Protein AF-A0A382Q860-F1 (afdb_monomer_lite)

Radius of gyration: 24.27 Å; chains: 1; bounding box: 58×28×70 Å

Organism: NCBI:txid408172

Structure (mmCIF, N/CA/C/O backbone):
data_AF-A0A382Q860-F1
#
_entry.id   AF-A0A382Q860-F1
#
loop_
_atom_site.group_PDB
_atom_site.id
_atom_site.type_symbol
_atom_site.label_atom_id
_atom_site.label_alt_id
_atom_site.label_comp_id
_atom_site.label_asym_id
_atom_site.label_entity_id
_atom_site.label_seq_id
_atom_site.pdbx_PDB_ins_code
_atom_site.Cartn_x
_atom_site.Cartn_y
_atom_site.Cartn_z
_atom_site.occupancy
_atom_site.B_iso_or_equiv
_atom_site.auth_seq_id
_atom_site.auth_comp_id
_atom_site.auth_asym_id
_atom_site.auth_atom_id
_atom_site.pdbx_PDB_model_num
ATOM 1 N N . CYS A 1 1 ? -16.655 -9.103 30.702 1.00 61.41 1 CYS A N 1
ATOM 2 C CA . CYS A 1 1 ? -16.162 -7.958 29.904 1.00 61.41 1 CYS A CA 1
ATOM 3 C C . CYS A 1 1 ? -15.063 -7.238 30.676 1.00 61.41 1 CYS A C 1
ATOM 5 O O . CYS A 1 1 ? -15.260 -6.980 31.856 1.00 61.41 1 CYS A O 1
ATOM 7 N N . ARG A 1 2 ? -13.909 -6.953 30.058 1.00 79.75 2 ARG A N 1
ATOM 8 C CA . ARG A 1 2 ? -12.822 -6.188 30.696 1.00 79.75 2 ARG A CA 1
ATOM 9 C C . ARG A 1 2 ? -12.981 -4.717 30.323 1.00 79.75 2 ARG A C 1
ATOM 11 O O . ARG A 1 2 ? -13.063 -4.410 29.139 1.00 79.75 2 ARG A O 1
ATOM 18 N N . LEU A 1 3 ? -13.033 -3.828 31.312 1.00 80.75 3 LEU A N 1
ATOM 19 C CA . LEU A 1 3 ? -13.100 -2.389 31.068 1.00 80.75 3 LEU A CA 1
ATOM 20 C C . LEU A 1 3 ? -11.693 -1.892 30.708 1.00 80.75 3 LEU A C 1
ATOM 22 O O . LEU A 1 3 ? -10.776 -1.975 31.524 1.00 80.75 3 LEU A O 1
ATOM 26 N N . THR A 1 4 ? -11.503 -1.436 29.473 1.00 83.69 4 THR A N 1
ATOM 27 C CA . THR A 1 4 ? -10.216 -0.936 28.969 1.00 83.69 4 THR A CA 1
ATOM 28 C C . THR A 1 4 ? -10.338 0.540 28.621 1.00 83.69 4 THR A C 1
ATOM 30 O O . THR A 1 4 ? -11.265 0.937 27.918 1.00 83.69 4 THR A O 1
ATOM 33 N N . LYS A 1 5 ? -9.400 1.353 29.112 1.00 86.38 5 LYS A N 1
ATOM 34 C CA . LYS A 1 5 ? -9.292 2.773 28.761 1.00 86.38 5 LYS A CA 1
ATOM 35 C C . LYS A 1 5 ? -8.341 2.920 27.574 1.00 86.38 5 LYS A C 1
ATOM 37 O O . LYS A 1 5 ? -7.292 2.281 27.560 1.00 86.38 5 LYS A O 1
ATOM 42 N N . PHE A 1 6 ? -8.712 3.752 26.606 1.00 88.06 6 PHE A N 1
ATOM 43 C CA . PHE A 1 6 ? -7.914 4.044 25.415 1.00 88.06 6 PHE A CA 1
ATOM 44 C C . PHE A 1 6 ? -7.645 5.545 25.331 1.00 88.06 6 PHE A C 1
ATOM 46 O O . PHE A 1 6 ? -8.532 6.337 25.640 1.00 88.06 6 PHE A O 1
ATOM 53 N N . GLU A 1 7 ? -6.442 5.925 24.901 1.00 85.94 7 GLU A N 1
ATOM 54 C CA . GLU A 1 7 ? -6.065 7.334 24.723 1.00 85.94 7 GLU A CA 1
ATOM 55 C C . GLU A 1 7 ? -6.790 7.965 23.528 1.00 85.94 7 GLU A C 1
ATOM 57 O O . GLU A 1 7 ? -7.360 9.046 23.644 1.00 85.94 7 GLU A O 1
ATOM 62 N N . ASN A 1 8 ? -6.825 7.260 22.391 1.00 89.62 8 ASN A N 1
ATOM 63 C CA . ASN A 1 8 ? -7.550 7.674 21.194 1.00 89.62 8 ASN A CA 1
ATOM 64 C C . ASN A 1 8 ? -8.700 6.699 20.916 1.00 89.62 8 ASN A C 1
ATOM 66 O O . ASN A 1 8 ? -8.492 5.557 20.490 1.00 89.62 8 ASN A O 1
ATOM 70 N N . THR A 1 9 ? -9.927 7.160 21.155 1.00 91.00 9 THR A N 1
ATOM 71 C CA . THR A 1 9 ? -11.147 6.361 20.981 1.00 91.00 9 THR A CA 1
ATOM 72 C C . THR A 1 9 ? -11.384 5.972 19.522 1.00 91.00 9 THR A C 1
ATOM 74 O O . THR A 1 9 ? -11.858 4.865 19.264 1.00 91.00 9 THR A O 1
ATOM 77 N N . THR A 1 10 ? -11.005 6.819 18.561 1.00 92.00 10 THR A N 1
ATOM 78 C CA . THR A 1 10 ? -11.156 6.557 17.121 1.00 92.00 10 THR A CA 1
ATOM 79 C C . THR A 1 10 ? -10.275 5.394 16.678 1.00 92.00 10 THR A C 1
ATOM 81 O O . THR A 1 10 ? -10.765 4.447 16.062 1.00 92.00 10 THR A O 1
ATOM 84 N N . ILE A 1 11 ? -8.986 5.429 17.038 1.00 92.19 11 ILE A N 1
ATOM 85 C CA . ILE A 1 11 ? -8.044 4.342 16.734 1.00 92.19 11 ILE A CA 1
ATOM 86 C C . ILE A 1 11 ? -8.529 3.041 17.379 1.00 92.19 11 ILE A C 1
ATOM 88 O O . ILE A 1 11 ? -8.654 2.025 16.695 1.00 92.19 11 ILE A O 1
ATOM 92 N N . ALA A 1 12 ? -8.879 3.092 18.667 1.00 92.88 12 ALA A N 1
ATOM 93 C CA . ALA A 1 12 ? -9.347 1.924 19.402 1.00 92.88 12 ALA A CA 1
ATOM 94 C C . ALA A 1 12 ? -10.606 1.308 18.777 1.00 92.88 12 ALA A C 1
ATOM 96 O O . ALA A 1 12 ? -10.691 0.093 18.626 1.00 92.88 12 ALA A O 1
ATOM 97 N N . THR A 1 13 ? -11.565 2.131 18.347 1.00 92.38 13 THR A N 1
ATOM 98 C CA . THR A 1 13 ? -12.796 1.650 17.700 1.00 92.38 13 THR A CA 1
ATOM 99 C C . THR A 1 13 ? -12.489 0.876 16.416 1.00 92.38 13 THR A C 1
ATOM 101 O O . THR A 1 13 ? -13.062 -0.187 16.174 1.00 92.38 13 THR A O 1
ATOM 104 N N . ILE A 1 14 ? -11.561 1.369 15.593 1.00 93.50 14 ILE A N 1
ATOM 105 C CA . ILE A 1 14 ? -11.172 0.700 14.345 1.00 93.50 14 ILE A CA 1
ATOM 106 C C . ILE A 1 14 ? -10.403 -0.600 14.632 1.00 93.50 14 ILE A C 1
ATOM 108 O O . ILE A 1 14 ? -10.669 -1.626 13.997 1.00 93.50 14 ILE A O 1
ATOM 112 N N . GLU A 1 15 ? -9.496 -0.578 15.612 1.00 91.94 15 GLU A N 1
ATOM 113 C CA . GLU A 1 15 ? -8.704 -1.738 16.037 1.00 91.94 15 GLU A CA 1
ATOM 114 C C . GLU A 1 15 ? -9.568 -2.858 16.618 1.00 91.94 15 GLU A C 1
ATOM 116 O O . GLU A 1 15 ? -9.370 -4.029 16.291 1.00 91.94 15 GLU A O 1
ATOM 121 N N . LEU A 1 16 ? -10.562 -2.520 17.438 1.00 91.50 16 LEU A N 1
ATOM 122 C CA . LEU A 1 16 ? -11.497 -3.496 17.999 1.00 91.5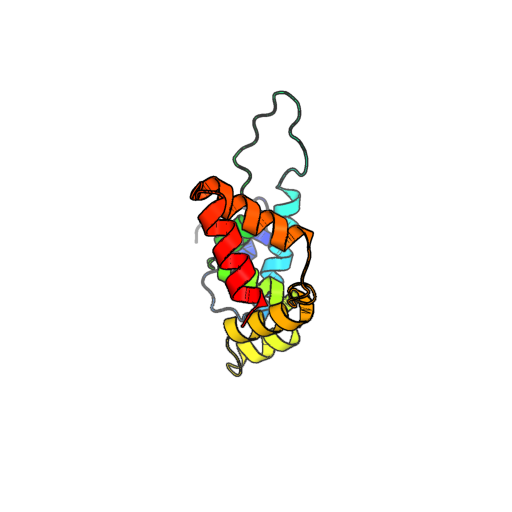0 16 LEU A CA 1
ATOM 123 C C . LEU A 1 16 ? -12.346 -4.156 16.904 1.00 91.50 16 LEU A C 1
ATOM 125 O O . LEU A 1 16 ? -12.653 -5.344 16.987 1.00 91.50 16 LEU A O 1
ATOM 129 N N . ASN A 1 17 ? -12.639 -3.425 15.827 1.00 91.38 17 ASN A N 1
ATOM 130 C CA . ASN A 1 17 ? -13.362 -3.943 14.669 1.00 91.38 17 ASN A CA 1
ATOM 131 C C . ASN A 1 17 ? -12.498 -4.769 13.700 1.00 91.38 17 ASN A C 1
ATOM 133 O O . ASN A 1 17 ? -13.025 -5.264 12.705 1.00 91.38 17 ASN A O 1
ATOM 137 N N . ARG A 1 18 ? -11.189 -4.947 13.937 1.00 90.44 18 ARG A N 1
ATOM 138 C CA . ARG A 1 18 ? -10.274 -5.614 12.982 1.00 90.44 18 ARG A CA 1
ATOM 139 C C . ARG A 1 18 ? -10.643 -7.059 12.632 1.00 90.44 18 ARG A C 1
ATOM 141 O O . ARG A 1 18 ? -10.244 -7.548 11.584 1.00 90.44 18 ARG A O 1
ATOM 148 N N . TYR A 1 19 ? -11.374 -7.747 13.509 1.00 89.19 19 TYR A N 1
ATOM 149 C CA . TYR A 1 19 ? -11.758 -9.149 13.314 1.00 89.19 19 TYR A CA 1
ATOM 150 C C . TYR A 1 19 ? -12.998 -9.324 12.428 1.00 89.19 19 TYR A C 1
ATOM 152 O O . TYR A 1 19 ? -13.279 -10.435 11.981 1.00 89.19 19 TYR A O 1
ATOM 160 N N . ARG A 1 20 ? -13.750 -8.246 12.165 1.00 92.81 20 ARG A N 1
ATOM 161 C CA . ARG A 1 20 ? -14.907 -8.275 11.264 1.00 92.81 20 ARG A CA 1
ATOM 162 C C . ARG A 1 20 ? -14.433 -8.413 9.816 1.00 92.81 20 ARG A C 1
ATOM 164 O O . ARG A 1 20 ? -13.430 -7.822 9.421 1.00 92.81 20 ARG A O 1
ATOM 171 N N . GLN A 1 21 ? -15.196 -9.136 9.001 1.00 90.75 21 GLN A N 1
ATOM 172 C CA . GLN A 1 21 ? -15.023 -9.106 7.550 1.00 90.75 21 GLN A CA 1
ATOM 173 C C . GLN A 1 21 ? -15.495 -7.749 7.012 1.00 90.75 21 GLN A C 1
ATOM 175 O O . GLN A 1 21 ? -16.682 -7.431 7.07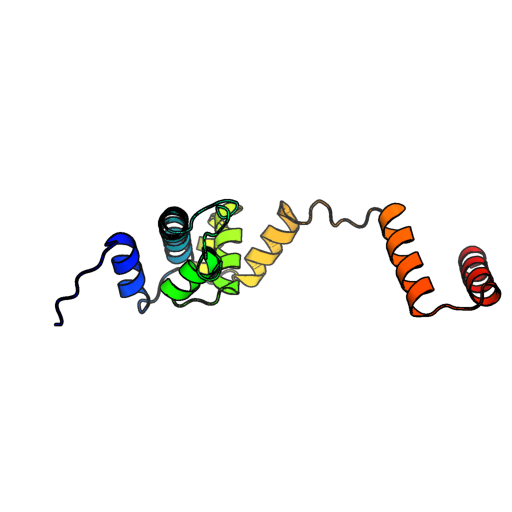3 1.00 90.75 21 GLN A O 1
ATOM 180 N N . LYS A 1 22 ? -14.549 -6.937 6.534 1.00 93.19 22 LYS A N 1
ATOM 181 C CA . LYS A 1 22 ? -14.789 -5.591 5.996 1.00 93.19 22 LYS A CA 1
ATOM 182 C C . LYS A 1 22 ? -14.612 -5.592 4.482 1.00 93.19 22 LYS A C 1
ATOM 184 O O . LYS A 1 22 ? -13.710 -6.255 3.963 1.00 93.19 22 LYS A O 1
ATOM 189 N N . SER A 1 23 ? -15.431 -4.811 3.789 1.00 94.88 23 SER A N 1
ATOM 190 C CA . SER A 1 23 ? -15.241 -4.509 2.369 1.00 94.88 23 SER A CA 1
ATOM 191 C C . SER A 1 23 ? -13.946 -3.717 2.147 1.00 94.88 23 SER A C 1
ATOM 193 O O . SER A 1 23 ? -13.439 -3.040 3.046 1.00 94.88 23 SER A O 1
ATOM 195 N N . ASN A 1 24 ? -13.375 -3.772 0.945 1.00 94.56 24 ASN A N 1
ATOM 196 C CA . ASN A 1 24 ? -12.185 -2.990 0.616 1.00 94.56 24 ASN A CA 1
ATOM 197 C C . ASN A 1 24 ? -12.481 -1.489 0.649 1.00 94.56 24 ASN A C 1
ATOM 199 O O . ASN A 1 24 ? -11.580 -0.713 0.973 1.00 94.56 24 ASN A O 1
ATOM 203 N N . ASN A 1 25 ? -13.719 -1.078 0.356 1.00 94.31 25 ASN A N 1
ATOM 204 C CA . ASN A 1 25 ? -14.130 0.312 0.499 1.00 94.31 25 ASN A CA 1
ATOM 205 C C . ASN A 1 25 ? -14.168 0.764 1.972 1.00 94.31 25 ASN A C 1
ATOM 207 O O . ASN A 1 25 ? -13.610 1.811 2.299 1.00 94.31 25 ASN A O 1
ATOM 211 N N . GLU A 1 26 ? -14.724 -0.047 2.882 1.00 94.94 26 GLU A N 1
ATOM 212 C CA . GLU A 1 26 ? -14.646 0.216 4.331 1.00 94.94 26 GLU A CA 1
ATOM 213 C C . GLU A 1 26 ? -13.185 0.293 4.797 1.00 94.94 26 GLU A C 1
ATOM 215 O O . GLU A 1 26 ? -12.799 1.253 5.463 1.00 94.94 26 GLU A O 1
ATOM 220 N N . ILE A 1 27 ? -12.344 -0.662 4.380 1.00 95.44 27 ILE A N 1
ATOM 221 C CA . ILE A 1 27 ? -10.911 -0.666 4.709 1.00 95.44 27 ILE A CA 1
ATOM 222 C C . ILE A 1 27 ? -10.231 0.609 4.193 1.00 95.44 27 ILE A C 1
ATOM 224 O O . ILE A 1 27 ? -9.394 1.177 4.889 1.00 95.44 27 ILE A O 1
ATOM 228 N N . ASN A 1 28 ? -10.568 1.089 2.994 1.00 96.69 28 ASN A N 1
ATOM 229 C CA . ASN A 1 28 ? -10.011 2.332 2.460 1.00 96.69 28 ASN A CA 1
ATOM 230 C C . ASN A 1 28 ? -10.375 3.548 3.328 1.00 96.69 28 ASN A C 1
ATOM 232 O O . ASN A 1 28 ? -9.508 4.380 3.595 1.00 96.69 28 ASN A O 1
ATOM 236 N N . ASN A 1 29 ? -11.618 3.628 3.805 1.00 95.44 29 ASN A N 1
ATOM 237 C CA . ASN A 1 29 ? -12.063 4.711 4.683 1.00 95.44 29 ASN A CA 1
ATOM 238 C C . ASN A 1 29 ? -11.337 4.666 6.032 1.00 95.44 29 ASN A C 1
ATOM 240 O O . ASN A 1 29 ? -10.794 5.673 6.484 1.00 95.44 29 ASN A O 1
ATOM 244 N N . GLU A 1 30 ? -11.239 3.484 6.640 1.00 95.38 30 GLU A N 1
ATOM 245 C CA . GLU A 1 30 ? -10.497 3.307 7.889 1.00 95.38 30 GLU A CA 1
ATOM 246 C C . GLU A 1 30 ? -9.004 3.619 7.721 1.00 95.38 30 GLU A C 1
ATOM 248 O O . GLU A 1 30 ? -8.411 4.251 8.592 1.00 95.38 30 GLU A O 1
ATOM 253 N N . ILE A 1 31 ? -8.395 3.252 6.583 1.00 96.19 31 ILE A N 1
ATOM 254 C CA . ILE A 1 31 ? -7.016 3.637 6.246 1.00 96.19 31 ILE A CA 1
ATOM 255 C C . ILE A 1 31 ? -6.863 5.158 6.257 1.00 96.19 31 ILE A C 1
ATOM 257 O O . ILE A 1 31 ? -5.859 5.651 6.764 1.00 96.19 31 ILE A O 1
ATOM 261 N N . GLN A 1 32 ? -7.803 5.905 5.673 1.00 94.88 32 GLN A N 1
ATOM 262 C CA . GLN A 1 32 ? -7.718 7.367 5.619 1.00 94.88 32 GLN A CA 1
ATOM 263 C C . GLN A 1 32 ? -7.804 7.988 7.015 1.00 94.88 32 GLN A C 1
ATOM 265 O O . GLN A 1 32 ? -6.987 8.851 7.343 1.00 94.88 32 GLN A O 1
ATOM 270 N N . ILE A 1 33 ? -8.736 7.503 7.840 1.00 95.75 33 ILE A N 1
ATOM 271 C CA . ILE A 1 33 ? -8.926 7.964 9.220 1.00 95.75 33 ILE A CA 1
ATOM 272 C C . ILE A 1 33 ? -7.684 7.645 10.061 1.00 95.75 33 ILE A C 1
ATOM 274 O O . ILE A 1 33 ? -7.088 8.544 10.651 1.00 95.75 33 ILE A O 1
ATOM 278 N N . LEU A 1 34 ? -7.231 6.389 10.061 1.00 94.62 34 LEU A N 1
ATOM 279 C CA . LEU A 1 34 ? -6.056 5.973 10.828 1.00 94.62 34 LEU A CA 1
ATOM 280 C C . LEU A 1 34 ? -4.781 6.676 10.360 1.00 94.62 34 LEU A C 1
ATOM 282 O O . LEU A 1 34 ? -3.965 7.074 11.184 1.00 94.62 34 LEU A O 1
ATOM 286 N N . ASP A 1 35 ? -4.582 6.847 9.049 1.00 92.94 35 ASP A N 1
ATOM 287 C CA . ASP A 1 35 ? -3.408 7.556 8.534 1.00 92.94 35 ASP A CA 1
ATOM 288 C C . ASP A 1 35 ? -3.410 9.013 9.009 1.00 92.94 35 ASP A C 1
ATOM 290 O O . ASP A 1 35 ? -2.349 9.522 9.360 1.00 92.94 35 ASP A O 1
ATOM 294 N N . ALA A 1 36 ? -4.571 9.675 9.069 1.00 92.44 36 ALA A N 1
ATOM 295 C CA . ALA A 1 36 ? -4.693 11.019 9.626 1.00 92.44 36 ALA A CA 1
ATOM 296 C C . ALA A 1 36 ? -4.372 11.061 11.129 1.00 92.44 36 ALA A C 1
ATOM 298 O O . ALA A 1 36 ? -3.592 11.919 11.539 1.00 92.44 36 ALA A O 1
ATOM 299 N N . GLU A 1 37 ? -4.895 10.129 11.929 1.00 92.25 37 GLU A N 1
ATOM 300 C CA . GLU A 1 37 ? -4.621 10.073 13.373 1.00 92.25 37 GLU A CA 1
ATOM 301 C C . GLU A 1 37 ? -3.148 9.755 13.673 1.00 92.25 37 GLU A C 1
ATOM 303 O O . GLU A 1 37 ? -2.479 10.514 14.373 1.00 92.25 37 GLU A O 1
ATOM 308 N N . TYR A 1 38 ? -2.571 8.718 13.055 1.00 90.88 38 TYR A N 1
ATOM 309 C CA . TYR A 1 38 ? -1.160 8.376 13.271 1.00 90.88 38 TYR A CA 1
ATOM 310 C C . TYR A 1 38 ? -0.199 9.458 12.786 1.00 90.88 38 TYR A C 1
ATOM 312 O O . TYR A 1 38 ? 0.903 9.586 13.318 1.00 90.88 38 TYR A O 1
ATOM 320 N N . LYS A 1 39 ? -0.582 10.257 11.785 1.00 87.69 39 LYS A N 1
ATOM 321 C CA . LYS A 1 39 ? 0.219 11.409 11.353 1.00 87.69 39 LYS A CA 1
ATOM 322 C C . LYS A 1 39 ? 0.283 12.521 12.400 1.00 87.69 39 LYS A C 1
ATOM 324 O O . LYS A 1 39 ? 1.242 13.284 12.339 1.00 87.69 39 LYS A O 1
ATOM 329 N N . LYS A 1 40 ? -0.690 12.625 13.315 1.00 86.69 40 LYS A N 1
ATOM 330 C CA . LYS A 1 40 ? -0.640 13.567 14.447 1.00 86.69 40 LYS A CA 1
ATOM 331 C C . LYS A 1 40 ? 0.360 13.098 15.503 1.00 86.69 40 LYS A C 1
ATOM 333 O O . LYS A 1 40 ? 1.091 13.910 16.051 1.00 86.69 40 LYS A O 1
ATOM 338 N N . GLU A 1 41 ? 0.417 11.789 15.747 1.00 82.00 41 GLU A N 1
ATOM 339 C CA . GLU A 1 41 ? 1.344 11.183 16.713 1.00 82.00 41 GLU A CA 1
ATOM 340 C C . GLU A 1 41 ? 2.791 11.108 16.208 1.00 82.00 41 GLU A C 1
ATOM 342 O O . GLU A 1 41 ? 3.736 11.110 16.993 1.00 82.00 41 GLU A O 1
ATOM 347 N N . ILE A 1 42 ? 2.986 10.969 14.894 1.00 81.50 42 ILE A N 1
ATOM 348 C CA . ILE A 1 42 ? 4.319 10.863 14.298 1.00 81.50 42 ILE A CA 1
ATOM 349 C C . ILE A 1 42 ? 4.894 12.268 14.109 1.00 81.50 42 ILE A C 1
ATOM 351 O O . ILE A 1 42 ? 4.487 13.001 13.205 1.00 81.50 42 ILE A O 1
ATOM 355 N N . SER A 1 43 ? 5.899 12.611 14.916 1.00 65.56 43 SER A N 1
ATOM 356 C CA . SER A 1 43 ? 6.670 13.850 14.795 1.00 65.56 43 SER A CA 1
ATOM 357 C C . SER A 1 43 ? 7.283 13.969 13.396 1.00 65.56 43 SER A C 1
ATOM 359 O O . SER A 1 43 ? 8.160 13.192 13.008 1.00 65.56 43 SER A O 1
ATOM 361 N N . ARG A 1 44 ? 6.825 14.949 12.615 1.00 64.62 44 ARG A N 1
ATOM 362 C CA . ARG A 1 44 ? 7.352 15.231 11.275 1.00 64.62 44 ARG A CA 1
ATOM 363 C C . ARG A 1 44 ? 8.559 16.162 11.365 1.00 64.62 44 ARG A C 1
ATOM 365 O O . ARG A 1 44 ? 8.501 17.179 12.043 1.00 64.62 44 ARG A O 1
ATOM 372 N N . GLY A 1 45 ? 9.631 15.838 10.640 1.00 69.25 45 GLY A N 1
ATOM 373 C CA . GLY A 1 45 ? 10.796 16.715 10.460 1.00 69.25 45 GLY A CA 1
ATOM 374 C C . GLY A 1 45 ? 12.087 16.192 11.085 1.00 69.25 45 GLY A C 1
ATOM 375 O O . GLY A 1 45 ? 12.124 15.104 11.662 1.00 69.25 45 GLY A O 1
ATOM 376 N N . ARG A 1 46 ? 13.165 16.971 10.946 1.00 72.25 46 ARG A N 1
AT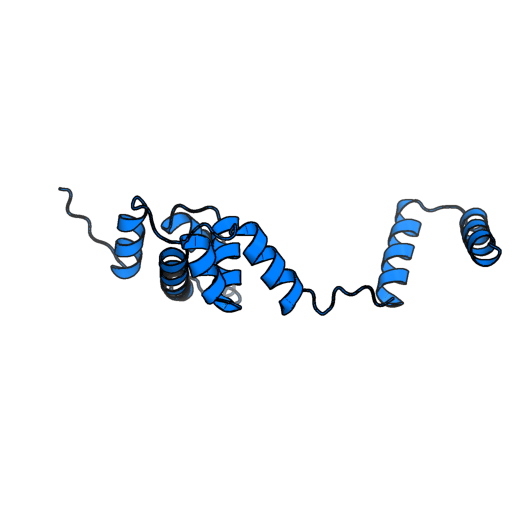OM 377 C CA . ARG A 1 46 ? 14.481 16.644 11.509 1.00 72.25 46 ARG A CA 1
ATOM 378 C C . ARG A 1 46 ? 14.393 16.622 13.046 1.00 72.25 46 ARG A C 1
ATOM 380 O O . ARG A 1 46 ? 13.769 17.523 13.605 1.00 72.25 46 ARG A O 1
ATOM 387 N N . PRO A 1 47 ? 14.962 15.615 13.731 1.00 75.56 47 PRO A N 1
ATOM 388 C CA . PRO A 1 47 ? 15.074 15.650 15.184 1.00 75.56 47 PRO A CA 1
ATOM 389 C C . PRO A 1 47 ? 15.905 16.850 15.631 1.00 75.56 47 PRO A C 1
ATOM 391 O O . PRO A 1 47 ? 16.848 17.253 14.941 1.00 75.56 47 PRO A O 1
ATOM 394 N N . LEU A 1 48 ? 15.550 17.413 16.784 1.00 79.94 48 LEU A N 1
ATOM 395 C CA . LEU A 1 48 ? 16.378 18.425 17.432 1.00 79.94 48 LEU A CA 1
ATOM 396 C C . LEU A 1 48 ? 17.716 17.793 17.855 1.00 79.94 48 LEU A C 1
ATOM 398 O O . LEU A 1 48 ? 17.815 16.583 18.072 1.00 79.94 48 LEU A O 1
ATOM 402 N N . LYS A 1 49 ? 18.782 18.598 17.939 1.00 81.50 49 LYS A N 1
ATOM 403 C CA . LYS A 1 49 ? 20.118 18.105 18.309 1.00 81.50 49 LYS A CA 1
ATOM 404 C C . LYS A 1 49 ? 20.061 17.495 19.718 1.00 81.50 49 LYS A C 1
ATOM 406 O O . LYS A 1 49 ? 19.801 18.211 20.675 1.00 81.50 49 LYS A O 1
ATOM 411 N N . GLY A 1 50 ? 20.303 16.186 19.825 1.00 80.69 50 GLY A N 1
ATOM 412 C CA . GLY A 1 50 ? 20.226 15.432 21.087 1.00 80.69 50 GLY A CA 1
ATOM 413 C C . GLY A 1 50 ? 18.888 14.723 21.345 1.00 80.69 50 GLY A C 1
ATOM 414 O O . GLY A 1 50 ? 18.771 13.996 22.325 1.00 80.69 50 GLY A O 1
ATOM 415 N N . GLU A 1 51 ? 17.892 14.879 20.468 1.00 79.62 51 GLU A N 1
ATOM 416 C CA . GLU A 1 51 ? 16.603 14.193 20.584 1.00 79.62 51 GLU A CA 1
ATOM 417 C C . GLU A 1 51 ? 16.711 12.744 20.072 1.00 79.62 51 GLU A C 1
ATOM 419 O O . GLU A 1 51 ? 16.877 12.496 18.874 1.00 79.62 51 GLU A O 1
ATOM 424 N N . ILE A 1 52 ? 16.594 11.765 20.974 1.00 72.31 52 ILE A N 1
ATOM 425 C CA . ILE A 1 52 ? 16.521 10.344 20.611 1.00 72.31 52 ILE A CA 1
ATOM 426 C C . ILE A 1 52 ? 15.064 10.010 20.279 1.00 72.31 52 ILE A C 1
ATOM 428 O O . ILE A 1 52 ? 14.242 9.786 21.168 1.00 72.31 52 ILE A O 1
ATOM 432 N N . ARG A 1 53 ? 14.725 9.960 18.987 1.00 67.88 53 ARG A N 1
ATOM 433 C CA . ARG A 1 53 ? 13.406 9.489 18.542 1.00 67.88 53 ARG A CA 1
ATOM 434 C C . ARG A 1 53 ? 13.384 7.965 18.461 1.00 67.88 53 ARG A C 1
ATOM 436 O O . ARG A 1 53 ? 14.305 7.351 17.924 1.00 67.88 53 ARG A O 1
ATOM 443 N N . LYS A 1 54 ? 12.306 7.349 18.960 1.00 65.06 54 LYS A N 1
ATOM 444 C CA . LYS A 1 54 ? 12.016 5.929 18.696 1.00 65.06 54 LYS A CA 1
ATOM 445 C C . LYS A 1 54 ? 11.913 5.706 17.180 1.00 65.06 54 LYS A C 1
ATOM 447 O O . LYS A 1 54 ? 11.534 6.624 16.457 1.00 65.06 54 LYS A O 1
ATOM 452 N N . LEU A 1 55 ? 12.259 4.494 16.732 1.00 58.91 55 LEU A N 1
ATOM 453 C CA . LEU A 1 55 ? 12.249 4.051 15.329 1.00 58.91 55 LEU A CA 1
ATOM 454 C C . LEU A 1 55 ? 11.138 4.718 14.500 1.00 58.91 55 LEU A C 1
ATOM 456 O O . LEU A 1 55 ? 9.963 4.658 14.867 1.00 58.91 55 LEU A O 1
ATOM 460 N N . ASN A 1 56 ? 11.533 5.309 13.367 1.00 65.62 56 ASN A N 1
ATOM 461 C CA . ASN A 1 56 ? 10.653 5.934 12.377 1.00 65.62 56 ASN A CA 1
ATOM 462 C C . ASN A 1 56 ? 9.793 4.873 11.668 1.00 65.62 56 ASN A C 1
ATOM 464 O O . ASN A 1 56 ? 10.000 4.574 10.494 1.00 65.62 56 ASN A O 1
ATOM 468 N N . VAL A 1 57 ? 8.842 4.273 12.380 1.00 73.75 57 VAL A N 1
ATOM 469 C CA . VAL A 1 57 ? 7.842 3.391 11.774 1.00 73.75 57 VAL A CA 1
ATOM 470 C C . VAL A 1 57 ? 6.961 4.246 10.869 1.00 73.75 57 VAL A C 1
ATOM 472 O O . VAL A 1 57 ? 6.465 5.299 11.281 1.00 73.75 57 VAL A O 1
ATOM 475 N N . SER A 1 58 ? 6.766 3.810 9.625 1.00 83.06 58 SER A N 1
ATOM 476 C CA . SER A 1 58 ? 5.933 4.551 8.678 1.00 83.06 58 SER A CA 1
ATOM 477 C C . SER A 1 58 ? 4.490 4.629 9.185 1.00 83.06 58 SER A C 1
ATOM 479 O O . SER A 1 58 ? 3.973 3.656 9.738 1.00 83.06 58 SER A O 1
ATOM 481 N N . SER A 1 59 ? 3.782 5.741 8.936 1.00 88.25 59 SER A N 1
ATOM 482 C CA . SER A 1 59 ? 2.353 5.839 9.287 1.00 88.25 59 SER A CA 1
ATOM 483 C C . SER A 1 59 ? 1.559 4.674 8.694 1.00 88.25 59 SER A C 1
ATOM 485 O O . SER A 1 59 ? 0.745 4.062 9.375 1.00 88.25 59 SER A O 1
ATOM 487 N N . MET A 1 60 ? 1.881 4.277 7.461 1.00 92.25 60 MET A N 1
ATOM 488 C CA . MET A 1 60 ? 1.208 3.177 6.774 1.00 92.25 60 MET A CA 1
ATOM 489 C C . MET A 1 60 ? 1.475 1.804 7.409 1.00 92.25 60 MET A C 1
ATOM 491 O O . MET A 1 60 ? 0.634 0.914 7.309 1.00 92.25 60 MET A O 1
ATOM 495 N N . GLU A 1 61 ? 2.630 1.617 8.050 1.00 92.12 61 GLU A N 1
ATOM 496 C CA . GLU A 1 61 ? 2.951 0.386 8.781 1.00 92.12 61 GLU A CA 1
ATOM 497 C C . GLU A 1 61 ? 2.123 0.277 10.059 1.00 92.12 61 GLU A C 1
ATOM 499 O O . GLU A 1 61 ? 1.557 -0.787 10.314 1.00 92.12 61 GLU A O 1
ATOM 504 N N . LYS A 1 62 ? 1.968 1.383 10.804 1.00 91.62 62 LYS A N 1
ATOM 505 C CA . LYS A 1 62 ? 1.045 1.440 11.948 1.00 91.62 62 LYS A CA 1
ATOM 506 C C . LYS A 1 62 ? -0.394 1.155 11.510 1.00 91.62 62 LYS A C 1
ATOM 508 O O . LYS A 1 62 ? -1.022 0.256 12.055 1.00 91.62 62 LYS A O 1
ATOM 513 N N . VAL A 1 63 ? -0.865 1.834 10.458 1.00 94.44 63 VAL A N 1
ATOM 514 C CA . VAL A 1 63 ? -2.210 1.631 9.886 1.00 94.44 63 VAL A CA 1
ATOM 515 C C . VAL A 1 63 ? -2.451 0.163 9.530 1.00 94.44 63 VAL A C 1
ATOM 517 O O . VAL A 1 63 ? -3.456 -0.415 9.932 1.00 94.44 63 VAL A O 1
ATOM 520 N N . ALA A 1 64 ? -1.529 -0.461 8.790 1.00 94.69 64 ALA A N 1
ATOM 521 C CA . ALA A 1 64 ? -1.671 -1.851 8.366 1.00 94.69 64 ALA A CA 1
ATOM 522 C C . ALA A 1 64 ? -1.740 -2.813 9.563 1.00 94.69 64 ALA A C 1
ATOM 524 O O . ALA A 1 64 ? -2.586 -3.709 9.587 1.00 94.69 64 ALA A O 1
ATOM 525 N N . LYS A 1 65 ? -0.896 -2.586 10.578 1.00 93.12 65 LYS A N 1
ATOM 526 C CA . LYS A 1 65 ? -0.877 -3.375 11.814 1.00 93.12 65 LYS A CA 1
ATOM 527 C C . LYS A 1 65 ? -2.198 -3.270 12.578 1.00 93.12 65 LYS A C 1
ATOM 529 O O . LYS A 1 65 ? -2.736 -4.297 12.986 1.00 93.12 65 LYS A O 1
ATOM 534 N N . SER A 1 66 ? -2.734 -2.065 12.731 1.00 92.31 66 SER A N 1
ATOM 535 C CA . SER A 1 66 ? -3.982 -1.821 13.464 1.00 92.31 66 SER A CA 1
ATOM 536 C C . SER A 1 66 ? -5.209 -2.387 12.754 1.00 92.31 66 SER A C 1
ATOM 538 O O . SER A 1 66 ? -6.093 -2.949 13.395 1.00 92.31 66 SER A O 1
ATOM 540 N N . LEU A 1 67 ? -5.214 -2.349 11.420 1.00 93.19 67 LEU A N 1
ATOM 541 C CA . LEU A 1 67 ? -6.253 -2.969 10.594 1.00 93.19 67 LEU A CA 1
ATOM 542 C C . LEU A 1 67 ? -6.138 -4.495 10.479 1.00 93.19 67 LEU A C 1
ATOM 544 O O . LEU A 1 67 ? -7.066 -5.130 9.987 1.00 93.19 67 LEU A O 1
ATOM 548 N N . GLY A 1 68 ? -5.012 -5.093 10.878 1.00 92.25 68 GLY A N 1
ATOM 549 C CA . GLY A 1 68 ? -4.775 -6.529 10.710 1.00 92.25 68 GLY A CA 1
ATOM 550 C C . GLY A 1 68 ? -4.588 -6.962 9.249 1.00 92.25 68 GLY A C 1
ATOM 551 O O . GLY A 1 68 ? -4.865 -8.108 8.904 1.00 92.25 68 GLY A O 1
ATOM 552 N N . VAL A 1 69 ? -4.125 -6.065 8.371 1.00 93.31 69 VAL A N 1
ATOM 553 C CA . VAL A 1 69 ? -3.878 -6.361 6.948 1.00 93.31 69 VAL A CA 1
ATOM 554 C C . VAL A 1 69 ? -2.397 -6.238 6.605 1.00 93.31 69 VAL A C 1
ATOM 556 O O . VAL A 1 69 ? -1.648 -5.502 7.243 1.00 93.31 69 VAL A O 1
ATOM 559 N N . SER A 1 70 ? -1.950 -6.918 5.546 1.00 94.88 70 SER A N 1
ATOM 560 C CA . SER A 1 70 ? -0.571 -6.750 5.081 1.00 94.88 70 SER A CA 1
ATOM 561 C C . SER A 1 70 ? -0.325 -5.326 4.571 1.00 94.88 70 SER A C 1
ATOM 563 O O . SER A 1 70 ? -1.178 -4.723 3.909 1.00 94.88 70 SER A O 1
ATOM 565 N N . LEU A 1 71 ? 0.880 -4.802 4.818 1.00 95.50 71 LEU A N 1
ATOM 566 C CA . LEU A 1 71 ? 1.294 -3.470 4.364 1.00 95.50 71 LEU A CA 1
ATOM 567 C C . LEU A 1 71 ? 1.070 -3.284 2.858 1.00 95.50 71 LEU A C 1
ATOM 569 O O . LEU A 1 71 ? 0.579 -2.248 2.408 1.00 95.50 71 LEU A O 1
ATOM 573 N N . THR A 1 72 ? 1.398 -4.309 2.073 1.00 95.62 72 THR A N 1
ATOM 574 C CA . THR A 1 72 ? 1.220 -4.313 0.621 1.00 95.62 72 THR A CA 1
ATOM 575 C C . THR A 1 72 ? -0.253 -4.211 0.233 1.00 95.62 72 THR A C 1
ATOM 577 O O . THR A 1 72 ? -0.587 -3.426 -0.655 1.00 95.62 72 THR A O 1
ATOM 580 N N . LYS A 1 73 ? -1.150 -4.952 0.901 1.00 96.06 73 LYS A N 1
ATOM 581 C CA . LYS A 1 73 ? -2.596 -4.879 0.646 1.00 96.06 73 LYS A CA 1
ATOM 582 C C . LYS A 1 73 ? -3.126 -3.482 0.963 1.00 96.06 73 LYS A C 1
ATOM 584 O O . LYS A 1 73 ? -3.773 -2.877 0.112 1.00 96.06 73 LYS A O 1
ATOM 589 N N . ALA A 1 74 ? -2.765 -2.933 2.121 1.00 96.38 74 ALA A N 1
ATOM 590 C CA . ALA A 1 74 ? -3.185 -1.597 2.532 1.00 96.38 74 ALA A CA 1
ATOM 591 C C . ALA A 1 74 ? -2.702 -0.509 1.551 1.00 96.38 74 ALA A C 1
ATOM 593 O O . ALA A 1 74 ? -3.476 0.357 1.145 1.00 96.38 74 ALA A O 1
ATOM 594 N N . LYS A 1 75 ? -1.442 -0.582 1.095 1.00 95.81 75 LYS A N 1
ATOM 595 C CA . LYS A 1 75 ? -0.892 0.332 0.076 1.00 95.81 75 LYS A CA 1
ATOM 596 C C . LYS A 1 75 ? -1.632 0.230 -1.262 1.00 95.81 75 LYS A C 1
ATOM 598 O O . LYS A 1 75 ? -1.880 1.259 -1.892 1.00 95.81 75 LYS A O 1
ATOM 603 N N . LYS A 1 76 ? -1.985 -0.984 -1.703 1.00 96.50 76 LYS A N 1
ATOM 604 C CA . LYS A 1 76 ? -2.745 -1.205 -2.945 1.00 96.50 76 LYS A CA 1
ATOM 605 C C . LYS A 1 76 ? -4.147 -0.610 -2.848 1.00 96.50 76 LYS A C 1
ATOM 607 O O . LYS A 1 76 ? -4.501 0.179 -3.718 1.00 96.50 76 LYS A O 1
ATOM 612 N N . ILE A 1 77 ? -4.882 -0.904 -1.771 1.00 96.62 77 ILE A N 1
ATOM 613 C CA . ILE A 1 77 ? -6.224 -0.352 -1.513 1.00 96.62 77 ILE A CA 1
ATOM 614 C C . ILE A 1 77 ? -6.174 1.178 -1.498 1.00 96.62 77 ILE A C 1
ATOM 616 O O . ILE A 1 77 ? -6.882 1.811 -2.273 1.00 96.62 77 ILE A O 1
ATOM 620 N N . LYS A 1 78 ? -5.254 1.767 -0.720 1.00 96.00 78 LYS A N 1
ATOM 621 C CA . LYS A 1 78 ? -5.058 3.224 -0.654 1.00 96.00 78 LYS A CA 1
ATOM 622 C C . LYS A 1 78 ? -4.766 3.838 -2.022 1.00 96.00 78 LYS A C 1
ATOM 624 O O . LYS A 1 78 ? -5.251 4.919 -2.339 1.00 96.00 78 LYS A O 1
ATOM 629 N N . SER A 1 79 ? -3.944 3.168 -2.831 1.00 95.31 79 SER A N 1
ATOM 630 C CA . SER A 1 79 ? -3.634 3.629 -4.184 1.00 95.31 79 SER A CA 1
ATOM 631 C C . SER A 1 79 ? -4.872 3.594 -5.074 1.00 95.31 79 SER A C 1
ATOM 633 O O . SER A 1 79 ? -5.138 4.578 -5.748 1.00 95.31 79 SER A O 1
ATOM 635 N N . VAL A 1 80 ? -5.627 2.495 -5.084 1.00 96.38 80 VAL A N 1
ATOM 636 C CA . VAL A 1 80 ? -6.836 2.379 -5.910 1.00 96.38 80 VAL A CA 1
ATOM 637 C C . VAL A 1 80 ? -7.886 3.399 -5.470 1.00 96.38 80 VAL A C 1
ATOM 639 O O . VAL A 1 80 ? -8.349 4.171 -6.301 1.00 96.38 80 VAL A O 1
ATOM 642 N N . GLY A 1 81 ? -8.170 3.492 -4.169 1.00 95.56 81 GLY A N 1
ATOM 643 C CA . GLY A 1 81 ? -9.146 4.434 -3.616 1.00 95.56 81 GLY A CA 1
ATOM 644 C C . GLY A 1 81 ? -8.817 5.905 -3.871 1.00 95.56 81 GLY A C 1
ATOM 645 O O . GLY A 1 81 ? -9.727 6.716 -3.996 1.00 95.56 81 GLY A O 1
ATOM 646 N N . ARG A 1 82 ? -7.529 6.258 -3.989 1.00 94.31 82 ARG A N 1
ATOM 647 C CA . ARG A 1 82 ? -7.103 7.632 -4.292 1.00 94.31 82 ARG A CA 1
ATOM 648 C C . ARG A 1 82 ? -7.376 8.046 -5.739 1.00 94.31 82 ARG A C 1
ATOM 650 O O . ARG A 1 82 ? -7.716 9.201 -5.961 1.00 94.31 82 ARG A O 1
ATOM 657 N N . TYR A 1 83 ? -7.140 7.160 -6.706 1.00 94.31 83 TYR A N 1
ATOM 658 C CA . TYR A 1 83 ? -7.215 7.512 -8.131 1.00 94.31 83 TYR A CA 1
ATOM 659 C C . TYR A 1 83 ? -8.542 7.104 -8.775 1.00 94.31 83 TYR A C 1
ATOM 661 O O . TYR A 1 83 ? -9.043 7.820 -9.629 1.00 94.31 83 TYR A O 1
ATOM 669 N N . GLU A 1 84 ? -9.095 5.952 -8.396 1.00 93.75 84 GLU A N 1
ATOM 670 C CA . GLU A 1 84 ? -10.269 5.345 -9.032 1.00 93.75 84 GLU A CA 1
ATOM 671 C C . GLU A 1 84 ? -11.120 4.614 -7.971 1.00 93.75 84 GLU A C 1
ATOM 673 O O . GLU A 1 84 ? -11.112 3.379 -7.901 1.00 93.75 84 GLU A O 1
ATOM 678 N N . PRO A 1 85 ? -11.862 5.340 -7.112 1.00 93.50 85 PRO A N 1
ATOM 679 C CA . PRO A 1 85 ? -12.628 4.740 -6.014 1.00 93.50 85 PRO A CA 1
ATOM 680 C C . PRO A 1 85 ? -13.713 3.766 -6.496 1.00 93.50 85 PRO A C 1
ATOM 682 O O . PRO A 1 85 ? -14.004 2.783 -5.818 1.00 93.50 85 PRO A O 1
ATOM 685 N N . GLN A 1 86 ? -14.252 3.966 -7.703 1.00 94.44 86 GLN A N 1
ATOM 686 C CA . GLN A 1 86 ? -15.231 3.060 -8.318 1.00 94.44 86 GLN A CA 1
ATOM 687 C C . GLN A 1 86 ? -14.684 1.634 -8.509 1.00 94.44 86 GLN A C 1
ATOM 689 O O . GLN A 1 86 ? -15.443 0.665 -8.494 1.00 94.44 86 GLN A O 1
ATOM 694 N N . LEU A 1 87 ? -13.363 1.469 -8.659 1.00 95.25 87 LEU A N 1
ATOM 695 C CA . LEU A 1 87 ? -12.755 0.142 -8.762 1.00 95.25 87 LEU A CA 1
ATOM 696 C C . LEU A 1 87 ? -12.826 -0.628 -7.442 1.00 95.25 87 LEU A C 1
ATOM 698 O O . LEU A 1 87 ? -12.887 -1.852 -7.489 1.00 95.25 87 LEU A O 1
ATOM 702 N N . LEU A 1 88 ? -12.864 0.047 -6.285 1.00 94.81 88 LEU A N 1
ATOM 703 C CA . LEU A 1 88 ? -13.038 -0.629 -4.993 1.00 94.81 88 LEU A CA 1
ATOM 704 C C .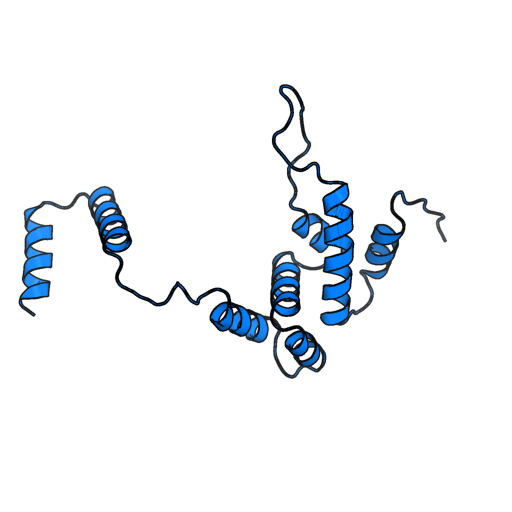 LEU A 1 88 ? -14.397 -1.327 -4.912 1.00 94.81 88 LEU A C 1
ATOM 706 O O . LEU A 1 88 ? -14.444 -2.488 -4.523 1.00 94.81 88 LEU A O 1
ATOM 710 N N . GLN A 1 89 ? -15.466 -0.684 -5.391 1.00 94.38 89 GLN A N 1
ATOM 711 C CA . GLN A 1 89 ? -16.793 -1.307 -5.453 1.00 94.38 89 GLN A CA 1
ATOM 712 C C . GLN A 1 89 ? -16.793 -2.555 -6.345 1.00 94.38 89 GLN A C 1
ATOM 714 O O . GLN A 1 89 ? -17.324 -3.592 -5.961 1.00 94.38 89 GLN A O 1
ATOM 719 N N . LYS A 1 90 ? -16.129 -2.499 -7.507 1.00 95.00 90 LYS A N 1
ATOM 720 C CA . LYS A 1 90 ? -15.996 -3.663 -8.403 1.00 95.00 90 LYS A CA 1
ATOM 721 C C . LYS A 1 90 ? -15.184 -4.803 -7.780 1.00 95.00 90 LYS A C 1
ATOM 723 O O . LYS A 1 90 ? -15.439 -5.962 -8.100 1.00 95.00 90 LYS A O 1
ATOM 728 N N . ILE A 1 91 ? -14.213 -4.489 -6.918 1.00 95.44 91 ILE A N 1
ATOM 729 C CA . ILE A 1 91 ? -13.473 -5.500 -6.150 1.00 95.44 91 ILE A CA 1
ATOM 730 C C . ILE A 1 91 ? -14.382 -6.133 -5.097 1.00 95.44 91 ILE A C 1
ATOM 732 O O . ILE A 1 91 ? -14.378 -7.351 -4.955 1.00 95.44 91 ILE A O 1
ATOM 736 N N . ASP A 1 92 ? -15.170 -5.326 -4.390 1.00 94.06 92 ASP A N 1
ATOM 737 C CA . ASP A 1 92 ? -16.087 -5.808 -3.353 1.00 94.06 92 ASP A CA 1
ATOM 738 C C . ASP A 1 92 ? -17.198 -6.697 -3.930 1.00 94.06 92 ASP A C 1
ATOM 740 O O . ASP A 1 92 ? -17.581 -7.681 -3.307 1.00 94.06 92 ASP A O 1
ATOM 744 N N . MET A 1 93 ? -17.635 -6.423 -5.162 1.00 94.75 93 MET A N 1
ATOM 745 C CA . MET A 1 93 ? -18.546 -7.281 -5.933 1.00 94.75 93 MET A CA 1
ATOM 746 C C . MET A 1 93 ? -17.877 -8.542 -6.515 1.00 94.75 93 MET A C 1
ATOM 748 O O . MET A 1 93 ? -18.550 -9.359 -7.134 1.00 94.75 93 MET A O 1
ATOM 752 N N . GLY A 1 94 ? -16.555 -8.695 -6.390 1.00 93.69 94 GLY A N 1
ATOM 753 C CA . GLY A 1 94 ? -15.810 -9.834 -6.939 1.00 93.69 94 GLY A CA 1
ATOM 754 C C . GLY A 1 94 ? -15.586 -9.803 -8.458 1.00 93.69 94 GLY A C 1
ATOM 755 O O . GLY A 1 94 ? -15.065 -10.766 -9.013 1.00 93.69 94 GLY A O 1
ATOM 756 N N . ILE A 1 95 ? -15.921 -8.703 -9.143 1.00 95.88 95 ILE A N 1
ATOM 757 C CA . ILE A 1 95 ? -15.804 -8.569 -10.609 1.00 95.88 95 ILE A CA 1
ATOM 758 C C . ILE A 1 95 ? -14.333 -8.506 -11.041 1.00 95.88 95 ILE A C 1
ATOM 760 O O . ILE A 1 95 ? -13.942 -9.028 -12.087 1.00 95.88 95 ILE A O 1
ATOM 764 N N . ILE A 1 96 ? -13.496 -7.832 -10.249 1.00 96.00 96 ILE A N 1
ATOM 765 C CA . ILE A 1 96 ? -12.060 -7.689 -10.509 1.00 96.00 96 ILE A CA 1
ATOM 766 C C . ILE A 1 96 ? -11.257 -7.946 -9.238 1.00 96.00 96 ILE A C 1
ATOM 768 O O . ILE A 1 96 ? -11.686 -7.625 -8.135 1.00 96.00 96 ILE A O 1
ATOM 772 N N . SER A 1 97 ? -10.038 -8.463 -9.382 1.00 96.44 97 SER A N 1
ATOM 773 C CA . SER A 1 97 ? -9.133 -8.602 -8.242 1.00 96.44 97 SER A CA 1
ATOM 774 C C . SER A 1 97 ? -8.474 -7.268 -7.874 1.00 96.44 97 SER A C 1
ATOM 776 O O . SER A 1 97 ? -8.194 -6.424 -8.734 1.00 96.44 97 SER A O 1
ATOM 778 N N . LEU A 1 98 ? -8.128 -7.109 -6.591 1.00 96.12 98 LEU A N 1
ATOM 779 C CA . LEU A 1 98 ? -7.377 -5.951 -6.092 1.00 96.12 98 LEU A CA 1
ATOM 780 C C . LEU A 1 98 ? -6.055 -5.744 -6.849 1.00 96.12 98 LEU A C 1
ATOM 782 O O . LEU A 1 98 ? -5.661 -4.609 -7.112 1.00 96.12 98 LEU A O 1
ATOM 786 N N . GLN A 1 99 ? -5.374 -6.833 -7.223 1.00 95.94 99 GLN A N 1
ATOM 787 C CA . GLN A 1 99 ? -4.130 -6.754 -7.986 1.00 95.94 99 GLN A CA 1
ATOM 788 C C . GLN A 1 99 ? -4.360 -6.173 -9.383 1.00 95.94 99 GLN A C 1
ATOM 790 O O . GLN A 1 99 ? -3.609 -5.299 -9.808 1.00 95.94 99 GLN A O 1
ATOM 795 N N . LYS A 1 100 ? -5.405 -6.631 -10.084 1.00 96.12 100 LYS A N 1
ATOM 796 C CA . LYS A 1 100 ? -5.739 -6.154 -11.431 1.00 96.12 100 LYS A CA 1
ATOM 797 C C . LYS A 1 100 ? -6.104 -4.669 -11.411 1.00 96.12 100 LYS A C 1
ATOM 799 O O . LYS A 1 100 ? -5.585 -3.905 -12.220 1.00 96.12 100 LYS A O 1
ATOM 804 N N . ALA A 1 101 ? -6.921 -4.250 -10.443 1.00 96.56 101 ALA A N 1
ATOM 805 C CA . ALA A 1 101 ? -7.270 -2.844 -10.246 1.00 96.56 101 ALA A CA 1
ATOM 806 C C . ALA A 1 101 ? -6.040 -1.975 -9.938 1.00 96.56 101 ALA A C 1
ATOM 808 O O . ALA A 1 101 ? -5.876 -0.898 -10.508 1.00 96.56 101 ALA A O 1
ATOM 809 N N . TYR A 1 102 ? -5.147 -2.455 -9.067 1.00 95.88 102 TYR A N 1
ATOM 810 C CA . TYR A 1 102 ? -3.909 -1.753 -8.740 1.00 95.88 102 TYR A CA 1
ATOM 811 C C . TYR A 1 102 ? -3.001 -1.582 -9.961 1.00 95.88 102 TYR A C 1
ATOM 813 O O . TYR A 1 102 ? -2.519 -0.476 -10.195 1.00 95.88 102 TYR A O 1
ATOM 821 N N . ASN A 1 103 ? -2.810 -2.642 -10.752 1.00 94.00 103 ASN A N 1
ATOM 822 C CA . ASN A 1 103 ? -2.007 -2.587 -11.973 1.00 94.00 103 ASN A CA 1
ATOM 823 C C . ASN A 1 103 ? -2.583 -1.567 -12.960 1.00 94.00 103 ASN A C 1
ATOM 825 O O . ASN A 1 103 ? -1.836 -0.738 -13.464 1.00 94.00 103 ASN A O 1
ATOM 829 N N . TYR A 1 104 ? -3.904 -1.572 -13.169 1.00 93.62 104 TYR A N 1
ATOM 830 C CA . TYR A 1 104 ? -4.579 -0.596 -14.028 1.00 93.62 104 TYR A CA 1
ATOM 831 C C . TYR A 1 104 ? -4.347 0.853 -13.568 1.00 93.62 104 TYR A C 1
ATOM 833 O O . TYR A 1 104 ? -4.011 1.724 -14.368 1.00 93.62 104 TYR A O 1
ATOM 841 N N . VAL A 1 105 ? -4.476 1.123 -12.264 1.00 94.00 105 VAL A N 1
ATOM 842 C CA . VAL A 1 105 ? -4.196 2.454 -11.703 1.00 94.00 105 VAL A CA 1
ATOM 843 C C . VAL A 1 105 ? -2.722 2.825 -11.873 1.00 94.00 105 VAL A C 1
ATOM 845 O O . VAL A 1 105 ? -2.401 3.968 -12.197 1.00 94.00 105 VAL A O 1
ATOM 848 N N . GLN A 1 106 ? -1.814 1.871 -11.669 1.00 90.75 106 GLN A N 1
ATOM 849 C CA . GLN A 1 106 ? -0.382 2.092 -11.821 1.00 90.75 106 GLN A CA 1
ATOM 850 C C . GLN A 1 106 ? -0.020 2.440 -13.268 1.00 90.75 106 GLN A C 1
ATOM 852 O O . GLN A 1 106 ? 0.666 3.435 -13.490 1.00 90.75 106 GLN A O 1
ATOM 857 N N . THR A 1 107 ? -0.520 1.687 -14.248 1.00 88.81 107 THR A N 1
ATOM 858 C CA . THR A 1 107 ? -0.265 1.955 -15.668 1.00 88.81 107 THR A CA 1
ATOM 859 C C . THR A 1 107 ? -0.861 3.289 -16.105 1.00 88.81 107 THR A C 1
ATOM 861 O O . THR A 1 107 ? -0.188 4.061 -16.776 1.00 88.81 107 THR A O 1
ATOM 864 N N . LYS A 1 108 ? -2.090 3.603 -15.678 1.00 90.56 108 LYS A N 1
ATOM 865 C CA . LYS A 1 108 ? -2.811 4.808 -16.116 1.00 90.56 108 LYS A CA 1
ATOM 866 C C . LYS A 1 108 ? -2.279 6.107 -15.499 1.00 90.56 108 LYS A C 1
ATOM 868 O O . LYS A 1 108 ? -2.232 7.129 -16.182 1.00 90.56 108 LYS A O 1
ATOM 873 N N . TYR A 1 109 ? -1.907 6.084 -14.216 1.00 87.62 109 TYR A N 1
ATOM 874 C CA . TYR A 1 109 ? -1.622 7.306 -13.446 1.00 87.62 109 TYR A CA 1
ATOM 875 C C . TYR A 1 109 ? -0.190 7.434 -12.932 1.00 87.62 109 TYR A C 1
ATOM 877 O O . TYR A 1 109 ? 0.231 8.546 -12.632 1.00 87.62 109 TYR A O 1
ATOM 885 N N . LYS A 1 110 ? 0.547 6.329 -12.775 1.00 75.00 110 L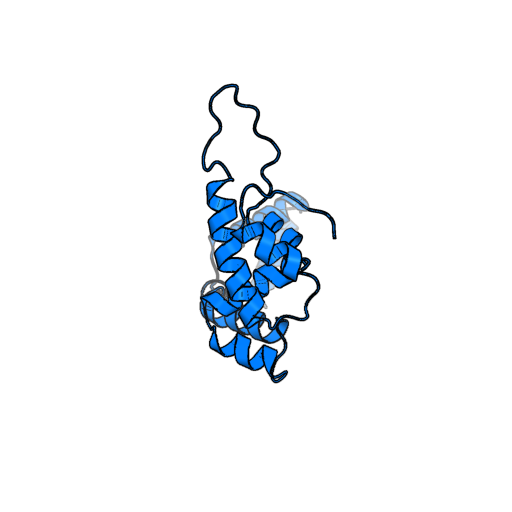YS A N 1
ATOM 886 C CA . LYS A 1 110 ? 1.900 6.352 -12.188 1.00 75.00 110 LYS A CA 1
ATOM 887 C C . LYS A 1 110 ? 3.002 6.101 -13.205 1.00 75.00 110 LYS A C 1
ATOM 889 O O . LYS A 1 110 ? 4.089 6.633 -13.043 1.00 75.00 110 LYS A O 1
ATOM 894 N N . ASN A 1 111 ? 2.721 5.317 -14.239 1.00 68.56 111 ASN A N 1
ATOM 895 C CA . ASN A 1 111 ? 3.711 4.923 -15.237 1.00 68.56 111 ASN A CA 1
ATOM 896 C C . ASN A 1 111 ? 3.659 5.774 -16.516 1.00 68.56 111 ASN A C 1
ATOM 898 O O . ASN A 1 111 ? 4.203 5.338 -17.525 1.00 68.56 111 ASN A O 1
ATOM 902 N N . LYS A 1 112 ? 3.066 6.980 -16.490 1.00 56.47 112 LYS A N 1
ATOM 903 C CA . LYS A 1 112 ? 3.074 7.884 -17.658 1.00 56.47 112 LYS A CA 1
ATOM 904 C C . LYS A 1 112 ? 4.485 8.285 -18.124 1.00 56.47 112 LYS A C 1
ATOM 906 O O . LYS A 1 112 ? 4.625 8.674 -19.272 1.00 56.47 112 LYS A O 1
ATOM 911 N N . ASP A 1 113 ? 5.509 8.093 -17.288 1.00 52.53 113 ASP A N 1
ATOM 912 C CA . ASP A 1 113 ? 6.896 8.482 -17.586 1.00 52.53 113 ASP A CA 1
ATOM 913 C C . ASP A 1 113 ? 7.880 7.299 -17.677 1.00 52.53 113 ASP A C 1
ATOM 915 O O . ASP A 1 113 ? 9.081 7.502 -17.823 1.00 52.53 113 ASP A O 1
ATOM 919 N N . MET A 1 114 ? 7.393 6.053 -17.601 1.00 51.69 114 MET A N 1
ATOM 920 C CA . MET A 1 114 ? 8.220 4.857 -17.857 1.00 51.69 114 MET A CA 1
ATOM 921 C C . MET A 1 114 ? 7.991 4.295 -19.264 1.00 51.69 114 MET A C 1
ATOM 923 O O . MET A 1 114 ? 8.464 3.202 -19.589 1.00 51.69 114 MET A O 1
ATOM 927 N N . ASP A 1 115 ? 7.289 5.041 -20.119 1.00 51.66 115 ASP A N 1
ATOM 928 C CA . ASP A 1 115 ? 7.431 4.887 -21.559 1.00 51.66 115 ASP A CA 1
ATOM 929 C C . ASP A 1 115 ? 8.867 5.263 -21.907 1.00 51.66 115 ASP A C 1
ATOM 931 O O . ASP A 1 115 ? 9.186 6.439 -22.016 1.00 51.66 115 ASP A O 1
ATOM 935 N N . ARG A 1 116 ? 9.744 4.251 -21.941 1.00 57.47 116 ARG A N 1
ATOM 936 C CA . ARG A 1 116 ? 10.612 3.831 -23.062 1.00 57.47 116 ARG A CA 1
ATOM 937 C C . ARG A 1 116 ? 11.219 4.904 -23.985 1.00 57.47 116 ARG A C 1
ATOM 939 O O . ARG A 1 116 ? 11.735 4.554 -25.041 1.00 57.47 116 ARG A O 1
ATOM 946 N N . LYS A 1 117 ? 11.202 6.186 -23.637 1.00 59.22 117 LYS A N 1
ATOM 947 C CA . LYS A 1 117 ? 11.942 7.219 -24.342 1.00 59.22 117 LYS A CA 1
ATOM 948 C C . LYS A 1 117 ? 13.397 6.984 -24.008 1.00 59.22 117 LYS A C 1
ATOM 950 O O . LYS A 1 117 ? 13.796 6.995 -22.842 1.00 59.22 117 LYS A O 1
ATOM 955 N N . TYR A 1 118 ? 14.172 6.736 -25.054 1.00 72.19 118 TYR A N 1
ATOM 956 C CA . TYR A 1 118 ? 15.614 6.784 -24.963 1.00 72.19 118 TYR A CA 1
ATOM 957 C C . TYR A 1 118 ? 16.014 8.074 -24.236 1.00 72.19 118 TYR A C 1
ATOM 959 O O . TYR A 1 118 ? 15.618 9.173 -24.620 1.00 72.19 118 TYR A O 1
ATOM 967 N N . SER A 1 119 ? 16.761 7.915 -23.150 1.00 80.38 119 SER A N 1
ATOM 968 C CA . SER A 1 119 ? 17.393 9.009 -22.431 1.00 80.38 119 SER A CA 1
ATOM 969 C C . SER A 1 119 ? 18.883 8.748 -22.477 1.00 80.38 119 SER A C 1
ATOM 971 O O . SER A 1 119 ? 19.356 7.747 -21.929 1.00 80.38 119 SER A O 1
ATOM 973 N N . GLU A 1 120 ? 19.614 9.654 -23.123 1.00 85.38 120 GLU A N 1
ATOM 974 C CA . GLU A 1 120 ? 21.071 9.594 -23.233 1.00 85.38 120 GLU A CA 1
ATOM 975 C C . GLU A 1 120 ? 21.714 9.425 -21.848 1.00 85.38 120 GLU A C 1
ATOM 977 O O . GLU A 1 120 ? 22.605 8.597 -21.652 1.00 85.38 120 GLU A O 1
ATOM 982 N N . HIS A 1 121 ? 21.182 10.130 -20.845 1.00 85.88 121 HIS A N 1
ATOM 9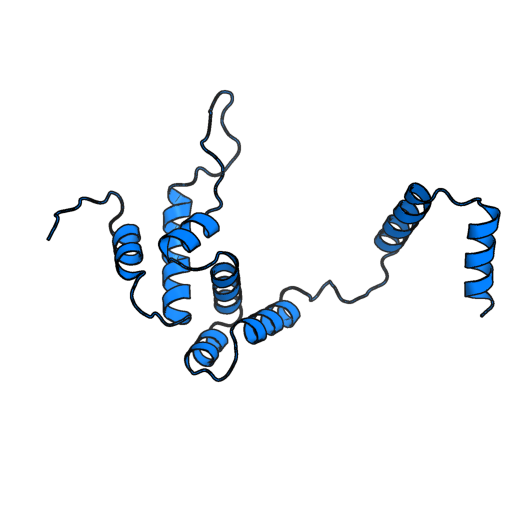83 C CA . HIS A 1 121 ? 21.648 10.043 -19.467 1.00 85.88 121 HIS A CA 1
ATOM 984 C C . HIS A 1 121 ? 21.480 8.635 -18.872 1.00 85.88 121 HIS A C 1
ATOM 986 O O . HIS A 1 121 ? 22.414 8.100 -18.267 1.00 85.88 121 HIS A O 1
ATOM 992 N N . HIS A 1 122 ? 20.312 8.008 -19.052 1.00 84.06 122 HIS A N 1
ATOM 993 C CA . HIS A 1 122 ? 20.059 6.659 -18.537 1.00 84.06 122 HIS A CA 1
ATOM 994 C C . HIS A 1 122 ? 20.894 5.604 -19.262 1.00 84.06 122 HIS A C 1
ATOM 996 O O . HIS A 1 122 ? 21.475 4.739 -18.604 1.00 84.06 122 HIS A O 1
ATOM 1002 N N . PHE A 1 123 ? 21.016 5.707 -20.588 1.00 90.12 123 PHE A N 1
ATOM 1003 C CA . PHE A 1 123 ? 21.866 4.815 -21.373 1.00 90.12 123 PHE A CA 1
ATOM 1004 C C . PHE A 1 123 ? 23.332 4.914 -20.932 1.00 90.12 123 PHE A C 1
ATOM 1006 O O . PHE A 1 123 ? 23.934 3.903 -20.568 1.00 90.12 123 PHE A O 1
ATOM 1013 N N . LYS A 1 124 ? 23.882 6.133 -20.849 1.00 91.69 124 LYS A N 1
ATOM 1014 C CA . LYS A 1 124 ? 25.260 6.378 -20.398 1.00 91.69 124 LYS A CA 1
ATOM 1015 C C . LYS A 1 124 ? 25.502 5.857 -18.983 1.00 91.69 124 LYS A C 1
ATOM 1017 O O . LYS A 1 124 ? 26.533 5.243 -18.721 1.00 91.69 124 LYS A O 1
ATOM 1022 N N . SER A 1 125 ? 24.555 6.065 -18.068 1.00 92.88 125 SER A N 1
ATOM 1023 C CA . SER A 1 125 ? 24.636 5.551 -16.695 1.00 92.88 125 SER A CA 1
ATOM 1024 C C . SER A 1 125 ? 24.683 4.019 -16.655 1.00 92.88 125 SER A C 1
ATOM 1026 O O . SER A 1 125 ? 25.549 3.435 -15.997 1.00 92.88 125 SER A O 1
ATOM 1028 N N . HIS A 1 126 ? 23.802 3.352 -17.406 1.00 90.88 126 HIS A N 1
ATOM 1029 C CA . HIS A 1 126 ? 23.777 1.893 -17.494 1.00 90.88 126 HIS A CA 1
ATOM 1030 C C . HIS A 1 126 ? 25.049 1.326 -18.126 1.00 90.88 126 HIS A C 1
ATOM 1032 O O . HIS A 1 126 ? 25.635 0.402 -17.558 1.00 90.88 126 HIS A O 1
ATOM 1038 N N . MET A 1 127 ? 25.505 1.909 -19.238 1.00 92.69 127 MET A N 1
ATOM 1039 C CA . MET A 1 127 ? 26.725 1.488 -19.924 1.00 92.69 127 MET A CA 1
ATOM 1040 C C . MET A 1 127 ? 27.952 1.666 -19.026 1.00 92.69 127 MET A C 1
ATOM 1042 O O . MET A 1 127 ? 28.708 0.722 -18.816 1.00 92.69 127 MET A O 1
ATOM 1046 N N . ASN A 1 128 ? 28.096 2.822 -18.372 1.00 93.88 128 ASN A N 1
ATOM 1047 C CA . ASN A 1 128 ? 29.184 3.060 -17.420 1.00 93.88 128 ASN A CA 1
ATOM 1048 C C . ASN A 1 128 ? 29.197 2.043 -16.277 1.00 93.88 128 ASN A C 1
ATOM 1050 O O . ASN A 1 128 ? 30.263 1.617 -15.837 1.00 93.88 128 ASN A O 1
ATOM 1054 N N . ARG A 1 129 ? 28.024 1.648 -15.771 1.00 95.44 129 ARG A N 1
ATOM 1055 C CA . ARG A 1 129 ? 27.934 0.643 -14.709 1.00 95.44 129 ARG A CA 1
ATOM 1056 C C . ARG A 1 129 ? 28.375 -0.739 -15.194 1.00 95.44 129 ARG A C 1
ATOM 1058 O O . ARG A 1 129 ? 29.038 -1.444 -14.439 1.00 95.44 129 ARG A O 1
ATOM 1065 N N . LEU A 1 130 ? 28.025 -1.116 -16.424 1.00 94.12 130 LEU A N 1
ATOM 1066 C CA . LEU A 1 130 ? 28.469 -2.372 -17.038 1.00 94.12 130 LEU A CA 1
ATOM 1067 C C . LEU A 1 130 ? 29.986 -2.383 -17.237 1.00 94.12 130 LEU A C 1
ATOM 1069 O O . LEU A 1 130 ? 30.648 -3.310 -16.771 1.00 94.12 130 LEU A O 1
ATOM 1073 N N . LEU A 1 131 ? 30.532 -1.317 -17.831 1.00 94.38 131 LEU A N 1
ATOM 1074 C CA . LEU A 1 131 ? 31.968 -1.169 -18.066 1.00 94.38 131 LEU A CA 1
ATOM 1075 C C . LEU A 1 131 ? 32.757 -1.190 -16.756 1.00 94.38 131 LEU A C 1
ATOM 1077 O O . LEU A 1 131 ? 33.734 -1.915 -16.652 1.00 94.38 131 LEU A O 1
ATOM 1081 N N . LYS A 1 132 ? 32.300 -0.494 -15.710 1.00 94.69 132 LYS A N 1
ATOM 1082 C CA . LYS A 1 132 ? 32.961 -0.532 -14.393 1.00 94.69 132 LYS A CA 1
ATOM 1083 C C . LYS A 1 132 ? 32.899 -1.903 -13.723 1.00 94.69 132 LYS A C 1
ATOM 1085 O O . LYS A 1 132 ? 33.825 -2.267 -13.009 1.00 94.69 132 LYS A O 1
ATOM 1090 N N . ARG A 1 133 ? 31.799 -2.641 -13.901 1.00 95.62 133 ARG A N 1
ATOM 1091 C CA . ARG A 1 133 ? 31.604 -3.947 -13.256 1.00 95.62 133 ARG A CA 1
ATOM 1092 C C . ARG A 1 133 ? 32.485 -5.027 -13.872 1.00 95.62 133 ARG A C 1
ATOM 1094 O O . ARG A 1 133 ? 32.993 -5.868 -13.140 1.00 95.62 133 ARG A O 1
ATOM 1101 N N . HIS A 1 134 ? 32.601 -5.029 -15.195 1.00 93.75 134 HIS A N 1
ATOM 1102 C CA . HIS A 1 134 ? 33.289 -6.089 -15.930 1.00 93.75 134 HIS A CA 1
ATOM 1103 C C . HIS A 1 134 ? 34.679 -5.684 -16.425 1.00 93.75 134 HIS A C 1
ATOM 1105 O O . HIS A 1 134 ? 35.448 -6.561 -16.794 1.00 93.75 134 HIS A O 1
ATOM 1111 N N . ASN A 1 135 ? 34.989 -4.383 -16.418 1.00 92.50 135 ASN A N 1
ATOM 1112 C CA . ASN A 1 135 ? 36.241 -3.780 -16.878 1.00 92.50 135 ASN A CA 1
ATOM 1113 C C . ASN A 1 135 ? 36.818 -4.443 -18.145 1.00 92.50 135 ASN A C 1
ATOM 1115 O O . ASN A 1 135 ? 37.966 -4.894 -18.129 1.00 92.50 135 ASN A O 1
ATOM 1119 N N . PRO A 1 136 ? 36.014 -4.578 -19.216 1.00 93.06 136 PRO A N 1
ATOM 1120 C CA . PRO A 1 136 ? 36.464 -5.249 -20.424 1.00 93.06 136 PRO A CA 1
ATOM 1121 C C . PRO A 1 136 ? 37.583 -4.449 -21.116 1.00 93.06 136 PRO A C 1
ATOM 1123 O O . PRO A 1 136 ? 37.610 -3.218 -21.015 1.00 93.06 136 PRO A O 1
ATOM 1126 N N . PRO A 1 137 ? 38.478 -5.118 -21.864 1.00 94.25 137 PRO A N 1
ATOM 1127 C CA . PRO A 1 137 ? 39.415 -4.453 -22.759 1.00 94.25 137 PRO A CA 1
ATOM 1128 C C . PRO A 1 137 ? 38.693 -3.571 -23.780 1.00 94.25 137 PRO A C 1
ATOM 1130 O O . PRO A 1 137 ? 37.641 -3.942 -24.309 1.00 94.25 137 PRO A O 1
ATOM 1133 N N . ARG A 1 138 ? 39.301 -2.423 -24.090 1.00 91.19 138 ARG A N 1
ATOM 1134 C CA . ARG A 1 138 ? 38.754 -1.428 -25.021 1.00 91.19 138 ARG A CA 1
ATOM 1135 C C . ARG A 1 138 ? 38.443 -2.021 -26.401 1.00 91.19 138 ARG A C 1
ATOM 1137 O O . ARG A 1 138 ? 37.357 -1.792 -26.922 1.00 91.19 138 ARG A O 1
ATOM 1144 N N . GLU A 1 139 ? 39.344 -2.850 -26.921 1.00 92.38 139 GLU A N 1
ATOM 1145 C CA . GLU A 1 139 ? 39.217 -3.502 -28.234 1.00 92.38 139 GLU A CA 1
ATOM 1146 C C . GLU A 1 139 ? 37.927 -4.325 -28.362 1.00 92.38 139 GLU A C 1
ATOM 1148 O O . GLU A 1 139 ? 37.238 -4.270 -29.375 1.00 92.38 139 GLU A O 1
ATOM 1153 N N . ILE A 1 140 ? 37.550 -5.048 -27.301 1.00 92.44 140 ILE A N 1
ATOM 1154 C CA . ILE A 1 140 ? 36.333 -5.869 -27.290 1.00 92.44 140 ILE A CA 1
ATOM 1155 C C . ILE A 1 140 ? 35.092 -4.975 -27.300 1.00 92.44 140 ILE A C 1
ATOM 1157 O O . ILE A 1 140 ? 34.115 -5.276 -27.981 1.00 92.44 140 ILE A O 1
ATOM 1161 N N . THR A 1 141 ? 35.116 -3.871 -26.550 1.00 91.00 141 THR A N 1
ATOM 1162 C CA . THR A 1 141 ? 33.974 -2.951 -26.494 1.00 91.00 141 THR A CA 1
ATOM 1163 C C . THR A 1 141 ? 33.758 -2.197 -27.798 1.00 91.00 141 THR A C 1
ATOM 1165 O O . THR A 1 141 ? 32.611 -2.020 -28.191 1.00 91.00 141 THR A O 1
ATOM 1168 N N . GLU A 1 142 ? 34.833 -1.784 -28.470 1.00 92.12 142 GLU A N 1
ATOM 1169 C CA . GLU A 1 142 ? 34.760 -1.100 -29.765 1.00 92.12 142 GLU A CA 1
ATOM 1170 C C . GLU A 1 142 ? 34.221 -2.048 -30.832 1.00 92.12 142 GLU A C 1
ATOM 1172 O O . GLU A 1 142 ? 33.240 -1.711 -31.488 1.00 92.12 142 GLU A O 1
ATOM 1177 N N . LYS A 1 143 ? 34.745 -3.280 -30.891 1.00 93.75 143 LYS A N 1
ATOM 1178 C CA . LYS A 1 143 ? 34.267 -4.300 -31.826 1.00 93.75 143 LYS A CA 1
ATOM 1179 C C . LYS A 1 143 ? 32.771 -4.593 -31.679 1.00 93.75 143 LYS A C 1
ATOM 1181 O O . LYS A 1 143 ? 32.056 -4.609 -32.666 1.00 93.75 143 LYS A O 1
ATOM 1186 N N . ILE A 1 144 ? 32.274 -4.771 -30.451 1.00 92.75 144 ILE A N 1
ATOM 1187 C CA . ILE A 1 144 ? 30.840 -5.028 -30.209 1.00 92.75 144 ILE A CA 1
ATOM 1188 C C . ILE A 1 144 ? 29.968 -3.859 -30.690 1.00 92.75 144 ILE A C 1
ATOM 1190 O O . ILE A 1 144 ? 28.862 -4.072 -31.182 1.00 92.75 144 ILE A O 1
ATOM 1194 N N . VAL A 1 145 ? 30.437 -2.622 -30.503 1.00 92.44 145 VAL A N 1
ATOM 1195 C CA . VAL A 1 145 ? 29.708 -1.430 -30.950 1.00 92.44 145 VAL A CA 1
ATOM 1196 C C . VAL A 1 145 ? 29.727 -1.333 -32.474 1.00 92.44 145 VAL A C 1
ATOM 1198 O O . VAL A 1 145 ? 28.690 -1.038 -33.057 1.00 92.44 145 VAL A O 1
ATOM 1201 N N . GLU A 1 146 ? 30.866 -1.597 -33.111 1.00 93.50 146 GLU A N 1
ATOM 1202 C CA . GLU A 1 146 ? 30.998 -1.626 -34.571 1.00 93.50 146 GLU A CA 1
ATOM 1203 C C . GLU A 1 146 ? 30.121 -2.714 -35.199 1.00 93.50 146 GLU A C 1
ATOM 1205 O O . GLU A 1 146 ? 29.355 -2.408 -36.109 1.00 93.50 146 GLU A O 1
ATOM 1210 N N . ASP A 1 147 ? 30.166 -3.944 -34.679 1.00 93.94 147 ASP A N 1
ATOM 1211 C CA . ASP A 1 147 ? 29.335 -5.063 -35.140 1.00 93.94 147 ASP A CA 1
ATOM 1212 C C . ASP A 1 147 ? 27.839 -4.688 -35.085 1.00 93.94 147 ASP A C 1
ATOM 1214 O O . ASP A 1 147 ? 27.116 -4.888 -36.053 1.00 93.94 147 ASP A O 1
ATOM 1218 N N . PHE A 1 148 ? 27.384 -4.036 -34.006 1.00 92.69 148 PHE A N 1
ATOM 1219 C CA . PHE A 1 148 ? 25.986 -3.609 -33.856 1.00 92.69 148 PHE A CA 1
ATOM 1220 C C . PHE A 1 148 ? 25.518 -2.564 -34.886 1.00 92.69 148 PHE A C 1
ATOM 1222 O O . PHE A 1 148 ? 24.329 -2.515 -35.186 1.00 92.69 148 PHE A O 1
ATOM 1229 N N . TYR A 1 149 ? 26.402 -1.688 -35.379 1.00 91.38 149 TYR A N 1
ATOM 1230 C CA . TYR A 1 149 ? 26.042 -0.665 -36.376 1.00 91.38 149 TYR A CA 1
ATOM 1231 C C . TYR A 1 149 ? 26.225 -1.131 -37.825 1.00 91.38 149 TYR A C 1
ATOM 1233 O O . TYR A 1 149 ? 25.747 -0.453 -38.735 1.00 91.38 149 TYR A O 1
ATOM 1241 N N . ASN A 1 150 ? 26.940 -2.238 -38.031 1.00 88.69 150 ASN A N 1
ATOM 1242 C CA . ASN A 1 150 ? 27.174 -2.836 -39.343 1.00 88.69 150 ASN A CA 1
ATOM 1243 C C . ASN A 1 150 ? 26.151 -3.938 -39.697 1.00 88.69 150 ASN A C 1
ATOM 1245 O O . ASN A 1 150 ? 26.105 -4.339 -40.861 1.00 88.69 150 ASN A O 1
ATOM 1249 N N . ASP A 1 151 ? 25.353 -4.395 -38.723 1.00 66.75 151 ASP A N 1
ATOM 1250 C CA . ASP A 1 151 ? 24.160 -5.249 -38.884 1.00 66.75 151 ASP A CA 1
ATOM 1251 C C . ASP A 1 151 ? 22.892 -4.431 -39.218 1.00 66.75 151 ASP A C 1
ATOM 1253 O O . ASP A 1 151 ? 22.064 -4.921 -40.026 1.00 66.75 151 ASP A O 1
#

Secondary structure (DSSP, 8-state):
------S-HHHHHHHHGGGS---HHHHHHHHHHHHHHHHHHS--SPPPTT--------HHHHHHHHHTS-HHHHHHHHHHHHH-THHHHHHHTTSS-HHHHHHHHIIIII-TT-S----HHHHHHHHHHHHHHH---HHHHHHHHHHHHH-

Sequence (151 aa):
CRLTKFENTTIATIELNRYRQKSNNEINNEIQILDAEYKKEISRGRPLKGEIRKLNVSSMEKVAKSLGVSLTKAKKIKSVGRYEPQLLQKIDMGIISLQKAYNYVQTKYKNKDMDRKYSEHHFKSHMNRLLKRHNPPREITEKIVEDFYND

Foldseek 3Di:
DDDDDDPDPLLVVLLVCLPDDDQLLRLLVLLVVQLVVVVVVQDDDDDDVPDDDDDPDDSLNVSCVSNVHDSVLSVLSNLLCVQPVVVSVCCSVVVDPSVVSSVVSCVPPPCPPVPPDDDPVVVVVVVVVVCVVVVDDPVVVVVVVVVVVVD

pLDDT: mean 88.05, std 10.78, range [51.66, 96.69]